Protein AF-A0A838PNL6-F1 (afdb_monomer)

Solvent-accessible surface area (backbone atoms only — not comparable to full-atom values): 6960 Å² total; per-residue (Å²): 109,72,66,59,52,50,51,53,50,51,51,51,52,52,53,49,51,50,53,52,51,52,52,48,51,52,55,46,61,49,50,63,55,34,28,56,57,11,54,58,38,34,54,52,32,51,56,38,55,76,62,57,57,69,45,48,79,71,73,53,67,51,76,64,34,48,77,50,69,49,76,39,76,92,52,68,29,78,46,45,27,25,29,24,68,48,77,80,30,39,45,39,27,38,6,29,42,80,92,35,42,58,91,92,48,88,74,68,61,48,75,47,59,38,54,69,46,39,68,18,68,48,56,41,79,87,114

Sequence (127 aa):
MRAVLRFLASVMMVSGALLIADAGATLLWQEPLSWLLANRQQGRLEEALASPPQRVLDRKPLKGDAIGRISIPSAGVSDYLVEGTETADLRKGPGHYADTPLPGERGTTAIAGHRTTYGAPFRRLDD

Nearest PDB structures (foldseek):
  5go5-assembly1_A  TM=9.607E-01  e=5.579E-04  Streptomyces avermitilis MA-4680 = NBRC 14893
  4d70-assembly2_B  TM=7.438E-01  e=5.775E-05  Clostridium perfringens
  8gmx-assembly1_A  TM=8.222E-01  e=8.597E-03  Lacticaseibacillus rhamnosus GG
  3rbj-assembly1_A  TM=6.298E-01  e=2.500E-02  Streptococcus agalactiae serogroup V
  3rbj-assembly2_B  TM=5.822E-01  e=2.338E-02  Streptococcus agalactiae serogroup V

Secondary structure (DSSP, 8-state):
-HHHHHHHHHHHHHHHHHHHHHHHHHHHHHTHHHHHHHHHHHHHHHHHHHS--HHHHTT---TT-EEEEEEETTTTEEEEEEE--SHHHHTTS-EE-TTSPPTTSSS---EE--SSSTT-TTTTS--

Foldseek 3Di:
DVVVVVVVVVVVVVVVVVVVVVVVVVVCQFPDPLQVQQVVLQVVQVVCVVPPDVCLVVVNDDFFHFNAWDDDVVQRATTTETEDDDPVNLSNHKYWDPVFHDPPDPDDTDIDHACTGNNRRCVRVPD

pLDDT: mean 88.58, std 8.51, range [60.62, 97.44]

Mean predicted aligned error: 7.41 Å

Structure (mmCIF, N/CA/C/O backbone):
data_AF-A0A838PNL6-F1
#
_entry.id   AF-A0A838PNL6-F1
#
loop_
_atom_site.group_PDB
_atom_site.id
_atom_site.type_symbol
_atom_site.label_atom_id
_atom_site.label_alt_id
_atom_site.label_comp_id
_atom_site.label_asym_id
_atom_sit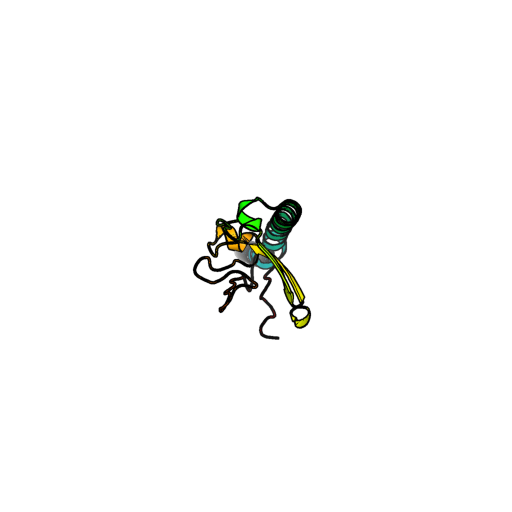e.label_entity_id
_atom_site.label_seq_id
_atom_site.pdbx_PDB_ins_code
_atom_site.Cartn_x
_atom_site.Cartn_y
_atom_site.Cartn_z
_atom_site.occupancy
_atom_site.B_iso_or_equiv
_atom_site.auth_seq_id
_atom_site.auth_comp_id
_atom_site.auth_asym_id
_atom_site.auth_atom_id
_atom_site.pdbx_PDB_model_num
ATOM 1 N N . MET A 1 1 ? 28.351 -6.191 -51.743 1.00 75.62 1 MET A N 1
ATOM 2 C CA . MET A 1 1 ? 28.878 -6.278 -50.357 1.00 75.62 1 MET A CA 1
ATOM 3 C C . MET A 1 1 ? 28.539 -5.059 -49.490 1.00 75.62 1 MET A C 1
ATOM 5 O O . MET A 1 1 ? 27.938 -5.241 -48.443 1.00 75.62 1 MET A O 1
ATOM 9 N N . ARG A 1 2 ? 28.829 -3.815 -49.917 1.00 83.50 2 ARG A N 1
ATOM 10 C CA . ARG A 1 2 ? 28.551 -2.595 -49.117 1.00 83.50 2 ARG A CA 1
ATOM 11 C C . ARG A 1 2 ? 27.065 -2.363 -48.786 1.00 83.50 2 ARG A C 1
ATOM 13 O O . ARG A 1 2 ? 26.756 -1.966 -47.672 1.00 83.50 2 ARG A O 1
ATOM 20 N N . ALA A 1 3 ? 26.153 -2.635 -49.724 1.00 86.00 3 ALA A N 1
ATOM 21 C CA . ALA A 1 3 ? 24.709 -2.506 -49.491 1.00 86.00 3 ALA A CA 1
ATOM 22 C C . ALA A 1 3 ? 24.187 -3.519 -48.454 1.00 86.00 3 ALA A C 1
ATOM 24 O O . ALA A 1 3 ? 23.426 -3.153 -47.566 1.00 86.00 3 ALA A O 1
ATOM 25 N N . VAL A 1 4 ? 24.677 -4.762 -48.519 1.00 91.31 4 VAL A N 1
ATOM 26 C CA . VAL A 1 4 ? 24.345 -5.833 -47.565 1.00 91.31 4 VAL A CA 1
ATOM 27 C C . VAL A 1 4 ? 24.829 -5.480 -46.158 1.00 91.31 4 VAL A C 1
ATOM 29 O O . VAL A 1 4 ? 24.066 -5.609 -45.209 1.00 91.31 4 VAL A O 1
ATOM 32 N N . LEU A 1 5 ? 26.053 -4.954 -46.026 1.00 91.75 5 LEU A N 1
ATOM 33 C CA . LEU A 1 5 ? 26.577 -4.506 -44.731 1.00 91.75 5 LEU A CA 1
ATOM 34 C C . LEU A 1 5 ? 25.753 -3.361 -44.126 1.00 91.75 5 LEU A C 1
ATOM 36 O O . LEU A 1 5 ? 25.493 -3.365 -42.929 1.00 91.75 5 LEU A O 1
ATOM 40 N N . ARG A 1 6 ? 25.333 -2.387 -44.944 1.00 90.81 6 ARG A N 1
ATOM 41 C CA . ARG A 1 6 ? 24.506 -1.261 -44.477 1.00 90.81 6 ARG A CA 1
ATOM 42 C C . ARG A 1 6 ? 23.128 -1.730 -44.025 1.00 90.81 6 ARG A C 1
ATOM 44 O O . ARG A 1 6 ? 22.668 -1.291 -42.982 1.00 90.81 6 ARG A O 1
ATOM 51 N N . PHE A 1 7 ? 22.514 -2.647 -44.769 1.00 93.56 7 PHE A N 1
ATOM 52 C CA . PHE A 1 7 ? 21.240 -3.249 -44.389 1.00 93.56 7 PHE A CA 1
ATOM 53 C C . PHE A 1 7 ? 21.343 -3.996 -43.051 1.00 93.56 7 PHE A C 1
ATOM 55 O O . PHE A 1 7 ? 20.564 -3.728 -42.142 1.00 93.56 7 PHE A O 1
ATOM 62 N N . LEU A 1 8 ? 22.357 -4.854 -42.892 1.00 94.31 8 LEU A N 1
ATOM 63 C CA . LEU A 1 8 ? 22.625 -5.571 -41.639 1.00 94.31 8 LEU A CA 1
ATOM 64 C C . LEU A 1 8 ? 22.871 -4.620 -40.461 1.00 94.31 8 LEU A C 1
ATOM 66 O O . LEU A 1 8 ? 22.299 -4.811 -39.391 1.00 94.31 8 LEU A O 1
ATOM 70 N N . ALA A 1 9 ? 23.671 -3.571 -40.666 1.00 92.56 9 ALA A N 1
ATOM 71 C CA . ALA A 1 9 ? 23.931 -2.564 -39.641 1.00 92.56 9 ALA A CA 1
ATOM 72 C C . ALA A 1 9 ? 22.650 -1.822 -39.228 1.00 92.56 9 ALA A C 1
ATOM 74 O O . ALA A 1 9 ? 22.408 -1.642 -38.037 1.00 92.56 9 ALA A O 1
ATOM 75 N N . SER A 1 10 ? 21.803 -1.436 -40.188 1.00 94.75 10 SER A N 1
ATOM 76 C CA . SER A 1 10 ? 20.518 -0.792 -39.903 1.00 94.75 10 SER A CA 1
ATOM 77 C C . SER A 1 10 ? 19.578 -1.708 -39.123 1.00 94.75 10 SER A C 1
ATOM 79 O O . SER A 1 10 ? 18.981 -1.259 -38.150 1.00 94.75 10 SER A O 1
ATOM 81 N N . VAL A 1 11 ? 19.487 -2.990 -39.493 1.00 96.75 11 VAL A N 1
ATOM 82 C CA . VAL A 1 11 ? 18.674 -3.971 -38.758 1.00 96.75 11 VAL A CA 1
ATOM 83 C C . VAL A 1 11 ? 19.165 -4.108 -37.318 1.00 96.75 11 VAL A C 1
ATOM 85 O O . VAL A 1 11 ? 18.354 -4.003 -36.404 1.00 96.75 11 VAL A O 1
ATOM 88 N N . MET A 1 12 ? 20.478 -4.253 -37.103 1.00 96.31 12 MET A N 1
ATOM 89 C CA . MET A 1 12 ? 21.059 -4.371 -35.760 1.00 96.31 12 MET A CA 1
ATOM 90 C C . MET A 1 12 ? 20.852 -3.115 -34.903 1.00 96.31 12 MET A C 1
ATOM 92 O O . MET A 1 12 ? 20.569 -3.227 -33.711 1.00 96.31 12 MET A O 1
ATOM 96 N N . MET A 1 13 ? 20.965 -1.917 -35.490 1.00 97.00 13 MET A N 1
ATOM 97 C CA . MET A 1 13 ? 20.704 -0.663 -34.773 1.00 97.00 13 MET A CA 1
ATOM 98 C C . MET A 1 13 ? 19.235 -0.532 -34.379 1.00 97.00 13 MET A C 1
ATOM 100 O O . MET A 1 13 ? 18.946 -0.172 -33.242 1.00 97.00 13 MET A O 1
ATOM 104 N N . VAL A 1 14 ? 18.309 -0.849 -35.289 1.00 97.19 14 VAL A N 1
ATOM 105 C CA . VAL A 1 14 ? 16.870 -0.788 -35.002 1.00 97.19 14 VAL A CA 1
ATOM 106 C C . VAL A 1 14 ? 16.492 -1.822 -33.946 1.00 97.19 14 VAL A C 1
ATOM 108 O O . VAL A 1 14 ? 15.810 -1.478 -32.985 1.00 97.19 14 VAL A O 1
ATOM 111 N N . SER A 1 15 ? 16.980 -3.062 -34.057 1.00 96.50 15 SER A N 1
ATOM 112 C CA . SER A 1 15 ? 16.725 -4.087 -33.040 1.00 96.50 15 SER A CA 1
ATOM 113 C C . SER A 1 15 ? 17.328 -3.708 -31.688 1.00 96.50 15 SER A C 1
ATOM 115 O O . SER A 1 15 ? 16.674 -3.870 -30.664 1.00 96.50 15 SER A O 1
ATOM 117 N N . GLY A 1 16 ? 18.546 -3.157 -31.672 1.00 97.19 16 GLY A N 1
ATOM 118 C CA . GLY A 1 16 ? 19.188 -2.684 -30.446 1.00 97.19 16 GLY A CA 1
ATOM 119 C C . GLY A 1 16 ? 18.405 -1.548 -29.787 1.00 97.19 16 GLY A C 1
ATOM 120 O O . GLY A 1 16 ? 18.162 -1.589 -28.585 1.00 97.19 16 GLY A O 1
ATOM 121 N N . ALA A 1 17 ? 17.943 -0.574 -30.573 1.00 97.38 17 ALA A N 1
ATOM 122 C CA . ALA A 1 17 ? 17.117 0.521 -30.076 1.00 97.38 17 ALA A CA 1
ATOM 123 C C . ALA A 1 17 ? 15.778 0.026 -29.506 1.00 97.38 17 ALA A C 1
ATOM 125 O O . ALA A 1 17 ? 15.364 0.492 -28.447 1.00 97.38 17 ALA A O 1
ATOM 126 N N . LEU A 1 18 ? 15.131 -0.944 -30.164 1.00 96.75 18 LEU A N 1
ATOM 127 C CA . LEU A 1 18 ? 13.889 -1.550 -29.676 1.00 96.75 18 LEU A CA 1
ATOM 128 C C . LEU A 1 18 ? 14.093 -2.287 -28.348 1.00 96.75 18 LEU A C 1
ATOM 130 O O . LEU A 1 18 ? 13.300 -2.098 -27.432 1.00 96.75 18 LEU A O 1
ATOM 134 N N . LEU A 1 19 ? 15.173 -3.063 -28.211 1.00 96.19 19 LEU A N 1
ATOM 135 C CA . LEU A 1 19 ? 15.490 -3.765 -26.962 1.00 96.19 19 LEU A CA 1
ATOM 136 C C . LEU A 1 19 ? 15.803 -2.796 -25.815 1.00 96.19 19 LEU A C 1
ATOM 138 O O . LEU A 1 19 ? 15.363 -3.015 -24.690 1.00 96.19 19 LEU A O 1
ATOM 142 N N . ILE A 1 20 ? 16.528 -1.706 -26.087 1.00 95.44 20 ILE A N 1
ATOM 143 C CA . ILE A 1 20 ? 16.805 -0.671 -25.079 1.00 95.44 20 ILE A CA 1
ATOM 144 C C . ILE A 1 20 ? 15.510 0.035 -24.659 1.00 95.44 20 ILE A C 1
ATOM 146 O O . ILE A 1 20 ? 15.310 0.283 -23.471 1.00 95.44 20 ILE A O 1
ATOM 150 N N . ALA A 1 21 ? 14.626 0.346 -25.610 1.00 92.94 21 ALA A N 1
ATOM 151 C CA . ALA A 1 21 ? 13.339 0.966 -25.316 1.00 92.94 21 ALA A CA 1
ATOM 152 C C . ALA A 1 21 ? 12.445 0.053 -24.459 1.00 92.94 21 ALA A C 1
ATOM 154 O O . ALA A 1 21 ? 11.867 0.521 -23.480 1.00 92.94 21 ALA A O 1
ATOM 155 N N . ASP A 1 22 ? 12.379 -1.239 -24.782 1.00 92.00 22 ASP A N 1
ATOM 156 C CA . ASP A 1 22 ? 11.618 -2.243 -24.030 1.00 92.00 22 ASP A CA 1
ATOM 157 C C . ASP A 1 22 ? 12.159 -2.440 -22.601 1.00 92.00 22 ASP A C 1
ATOM 159 O O . ASP A 1 22 ? 11.411 -2.365 -21.620 1.00 92.00 22 ASP A O 1
ATOM 163 N N . ALA A 1 23 ? 13.481 -2.583 -22.458 1.00 88.25 23 ALA A N 1
ATOM 164 C CA . ALA A 1 23 ? 14.133 -2.677 -21.154 1.00 88.25 23 ALA A CA 1
ATOM 165 C C . ALA A 1 23 ? 13.924 -1.403 -20.319 1.00 88.25 23 ALA A C 1
ATOM 167 O O . ALA A 1 23 ? 13.628 -1.478 -19.124 1.00 88.25 23 ALA A O 1
ATOM 168 N N . GLY A 1 24 ? 14.022 -0.227 -20.948 1.00 87.62 24 GLY A N 1
ATOM 169 C CA . GLY A 1 24 ? 13.753 1.057 -20.305 1.00 87.62 24 GLY A CA 1
ATOM 170 C C . GLY A 1 24 ? 12.304 1.181 -19.834 1.00 87.62 24 GLY A C 1
ATOM 171 O O . GLY A 1 24 ? 12.069 1.571 -18.692 1.00 87.62 24 GLY A O 1
ATOM 172 N N . ALA A 1 25 ? 11.335 0.796 -20.668 1.00 82.75 25 ALA A N 1
ATOM 173 C CA . ALA A 1 25 ? 9.923 0.772 -20.298 1.00 82.75 25 ALA A CA 1
ATOM 174 C C . ALA A 1 25 ? 9.666 -0.175 -19.115 1.00 82.75 25 ALA A C 1
ATOM 176 O O . ALA A 1 25 ? 8.973 0.202 -18.171 1.00 82.75 25 ALA A O 1
ATOM 177 N N . THR A 1 26 ? 10.283 -1.358 -19.122 1.00 77.88 26 THR A N 1
ATOM 178 C CA . THR A 1 26 ? 10.167 -2.348 -18.043 1.00 77.88 26 THR A CA 1
ATOM 179 C C . THR A 1 26 ? 10.723 -1.816 -16.719 1.00 77.88 26 THR A C 1
ATOM 181 O O . THR A 1 26 ? 10.038 -1.875 -15.699 1.00 77.88 26 THR A O 1
ATOM 184 N N . LEU A 1 27 ? 11.927 -1.235 -16.723 1.00 74.06 27 LEU A N 1
ATOM 185 C CA . LEU A 1 27 ? 12.556 -0.676 -15.518 1.00 74.06 27 LEU A CA 1
ATOM 186 C C . LEU A 1 27 ? 11.787 0.533 -14.965 1.00 74.06 27 LEU A C 1
ATOM 188 O O . LEU A 1 27 ? 11.585 0.648 -13.756 1.00 74.06 27 LEU A O 1
ATOM 192 N N . LEU A 1 28 ? 11.325 1.426 -15.845 1.00 70.88 28 LEU A N 1
ATOM 193 C CA . LEU A 1 28 ? 10.563 2.615 -15.454 1.00 70.88 28 LEU A CA 1
ATOM 194 C C . LEU A 1 28 ? 9.179 2.267 -14.897 1.00 70.88 28 LEU A C 1
ATOM 196 O O . LEU A 1 28 ? 8.698 2.947 -13.988 1.00 70.88 28 LEU A O 1
ATOM 200 N N . TRP A 1 29 ? 8.545 1.218 -15.424 1.00 65.62 29 TRP A N 1
ATOM 201 C CA . TRP A 1 29 ? 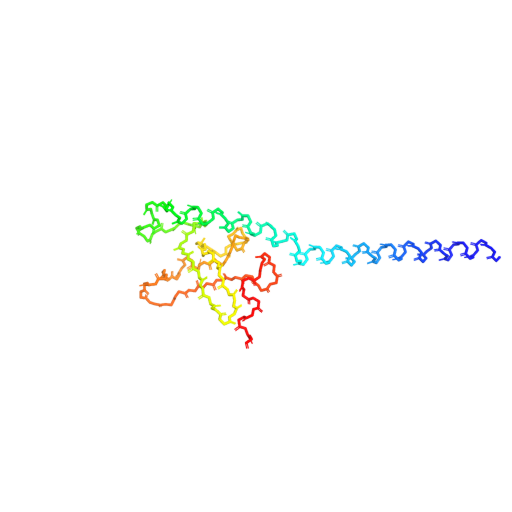7.258 0.738 -14.930 1.00 65.62 29 TRP A CA 1
ATOM 202 C C . TRP A 1 29 ? 7.377 0.070 -13.555 1.00 65.62 29 TRP A C 1
ATOM 204 O O . TRP A 1 29 ? 6.470 0.208 -12.731 1.00 65.62 29 TRP A O 1
ATOM 214 N N . GLN A 1 30 ? 8.489 -0.627 -13.287 1.00 60.62 30 GLN A N 1
ATOM 215 C CA . GLN A 1 30 ? 8.644 -1.403 -12.057 1.00 60.62 30 GLN A CA 1
ATOM 216 C C . GLN A 1 30 ? 8.871 -0.546 -10.805 1.00 60.62 30 GLN A C 1
ATOM 218 O O . GLN A 1 30 ? 8.211 -0.815 -9.805 1.00 60.62 30 GLN A O 1
ATOM 223 N N . GLU A 1 31 ? 9.699 0.508 -10.824 1.00 66.75 31 GLU A N 1
ATOM 224 C CA . GLU A 1 31 ? 10.107 1.148 -9.552 1.00 66.75 31 GLU A CA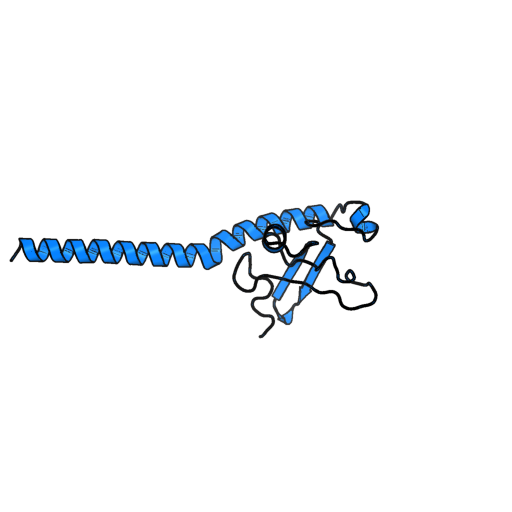 1
ATOM 225 C C . GLU A 1 31 ? 9.869 2.671 -9.415 1.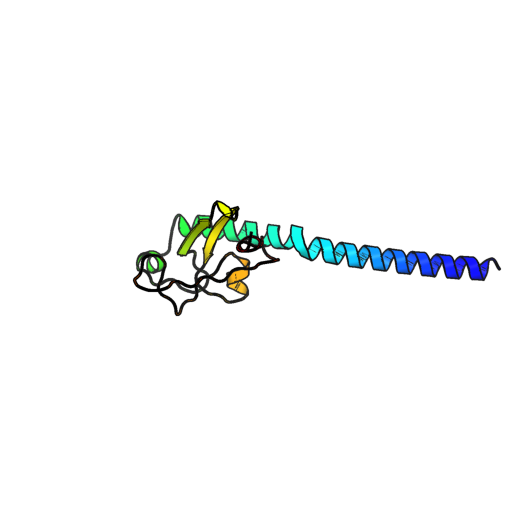00 66.75 31 GLU A C 1
ATOM 227 O O . GLU A 1 31 ? 9.216 3.072 -8.449 1.00 66.75 31 GLU A O 1
ATOM 232 N N . PRO A 1 32 ? 10.289 3.567 -10.329 1.00 61.44 32 PRO A N 1
ATOM 233 C CA . PRO A 1 32 ? 10.264 5.007 -10.034 1.00 61.44 32 PRO A CA 1
ATOM 234 C C . PRO A 1 32 ? 8.882 5.671 -10.166 1.00 61.44 32 PRO A C 1
ATOM 236 O O . PRO A 1 32 ? 8.517 6.525 -9.354 1.00 61.44 32 PRO A O 1
ATOM 239 N N . LEU A 1 33 ? 8.087 5.302 -11.176 1.00 67.38 33 LEU A N 1
ATOM 240 C CA . LEU A 1 33 ? 6.803 5.965 -11.451 1.00 67.38 33 LEU A CA 1
ATOM 241 C C . LEU A 1 33 ? 5.701 5.544 -10.475 1.00 67.38 33 LEU A C 1
ATOM 243 O O . LEU A 1 33 ? 4.952 6.390 -9.981 1.00 67.38 33 LEU A O 1
ATOM 247 N N . SER A 1 34 ? 5.604 4.246 -10.182 1.00 68.38 34 SER A N 1
ATOM 248 C CA . SER A 1 34 ? 4.573 3.721 -9.284 1.00 68.38 34 SER A CA 1
ATOM 249 C C . SER A 1 34 ? 4.809 4.158 -7.832 1.00 68.38 34 SER A C 1
ATOM 251 O O . SER A 1 34 ? 3.851 4.541 -7.161 1.00 68.38 34 SER A O 1
ATOM 253 N N . TRP A 1 35 ? 6.070 4.204 -7.377 1.00 67.19 35 TRP A N 1
ATOM 254 C CA . TRP A 1 35 ? 6.450 4.759 -6.074 1.00 67.19 35 TRP A CA 1
ATOM 255 C C . TRP A 1 35 ? 6.093 6.244 -5.955 1.00 67.19 35 TRP A C 1
ATOM 257 O O . TRP A 1 35 ? 5.477 6.651 -4.973 1.00 67.19 35 TRP A O 1
ATOM 267 N N . LEU A 1 36 ? 6.395 7.058 -6.973 1.00 71.81 36 LEU A N 1
ATOM 268 C CA . LEU A 1 36 ? 6.095 8.492 -6.932 1.00 71.81 36 LEU A CA 1
ATOM 269 C C . LEU A 1 36 ? 4.584 8.770 -6.858 1.00 71.81 36 LEU A C 1
ATOM 271 O O . LEU A 1 36 ? 4.146 9.695 -6.167 1.00 71.81 36 LEU A O 1
ATOM 275 N N . LEU A 1 37 ? 3.783 7.976 -7.574 1.00 71.69 37 LEU A N 1
ATOM 276 C CA . LEU A 1 37 ? 2.324 8.054 -7.521 1.00 71.69 37 LEU A CA 1
ATOM 277 C C . LEU A 1 37 ? 1.788 7.643 -6.143 1.00 71.69 37 LEU A C 1
ATOM 279 O O . LEU A 1 37 ? 0.943 8.354 -5.599 1.00 71.69 37 LEU A O 1
ATOM 283 N N . ALA A 1 38 ? 2.306 6.555 -5.569 1.00 72.38 38 ALA A N 1
ATOM 284 C CA . ALA A 1 38 ? 1.912 6.070 -4.248 1.00 72.38 38 ALA A CA 1
ATOM 285 C C . ALA A 1 38 ? 2.288 7.058 -3.133 1.00 72.38 38 ALA A C 1
ATOM 287 O O . ALA A 1 38 ? 1.449 7.397 -2.304 1.00 72.38 38 ALA A O 1
ATOM 288 N N . ASN A 1 39 ? 3.503 7.616 -3.159 1.00 76.94 39 ASN A N 1
ATOM 289 C CA . ASN A 1 39 ? 3.987 8.528 -2.120 1.00 76.94 39 ASN A CA 1
ATOM 290 C C . ASN A 1 39 ? 3.142 9.813 -2.025 1.00 76.94 39 ASN A C 1
ATOM 292 O O . ASN A 1 39 ? 2.865 10.311 -0.936 1.00 76.94 39 ASN A O 1
ATOM 296 N N . ARG A 1 40 ? 2.648 10.329 -3.162 1.00 79.88 40 ARG A N 1
ATOM 297 C CA . ARG A 1 40 ? 1.695 11.454 -3.148 1.00 79.88 40 ARG A CA 1
ATOM 298 C C . ARG A 1 40 ? 0.345 11.087 -2.541 1.00 79.88 40 ARG A C 1
ATOM 300 O O . ARG A 1 40 ? -0.309 11.955 -1.971 1.00 79.88 40 ARG A O 1
ATOM 307 N N . GLN A 1 41 ? -0.105 9.847 -2.714 1.00 80.62 41 GLN A N 1
ATOM 308 C CA . GLN A 1 41 ? -1.371 9.394 -2.141 1.00 80.62 41 GLN A CA 1
ATOM 309 C C . GLN A 1 41 ? -1.244 9.133 -0.639 1.00 80.62 41 GLN A C 1
ATOM 311 O O . GLN A 1 41 ? -2.133 9.552 0.097 1.00 80.62 41 GLN A O 1
ATOM 316 N N . GLN A 1 42 ? -0.117 8.580 -0.186 1.00 82.62 42 GLN A N 1
ATOM 317 C CA . GLN A 1 42 ? 0.206 8.436 1.237 1.00 82.62 42 GLN A CA 1
ATOM 318 C C . GLN A 1 42 ? 0.197 9.789 1.968 1.00 82.62 42 GLN A C 1
ATOM 320 O O . GLN A 1 42 ? -0.412 9.898 3.026 1.00 82.62 42 GLN A O 1
ATOM 325 N N . GLY A 1 43 ? 0.746 10.855 1.370 1.00 82.69 43 GLY A N 1
ATOM 326 C CA . GLY A 1 43 ? 0.681 12.202 1.961 1.00 82.69 43 GLY A CA 1
ATOM 327 C C . GLY A 1 43 ? -0.748 12.740 2.149 1.00 82.69 43 GLY A C 1
ATOM 328 O O . GLY A 1 43 ? -1.039 13.394 3.143 1.00 82.69 43 GLY A O 1
ATOM 329 N N . ARG A 1 44 ? -1.684 12.413 1.245 1.00 86.12 44 ARG A N 1
ATOM 330 C CA . ARG A 1 44 ? -3.104 12.783 1.422 1.00 86.12 44 ARG A CA 1
ATOM 331 C C . ARG A 1 44 ? -3.784 11.967 2.516 1.00 86.12 44 ARG A C 1
ATOM 333 O O . ARG A 1 44 ? -4.675 12.481 3.185 1.00 86.12 44 ARG A O 1
ATOM 340 N N . LEU A 1 45 ? -3.408 10.695 2.661 1.00 85.81 45 LEU A N 1
ATOM 341 C CA . LEU A 1 45 ? -3.913 9.851 3.741 1.00 85.81 45 LEU A CA 1
ATOM 342 C C . LEU A 1 45 ? -3.410 10.351 5.096 1.00 85.81 45 LEU A C 1
ATOM 344 O O . LEU A 1 45 ? -4.193 10.370 6.034 1.00 85.81 45 LEU A O 1
ATOM 348 N N . GLU A 1 46 ? -2.162 10.818 5.186 1.00 89.44 46 GLU A N 1
ATOM 349 C CA . GLU A 1 46 ? -1.616 11.467 6.384 1.00 89.44 46 GLU A CA 1
ATOM 350 C C . GLU A 1 46 ? -2.440 12.687 6.802 1.00 89.44 46 GLU A C 1
ATOM 352 O O . GLU A 1 46 ? -2.905 12.762 7.939 1.00 89.44 46 GLU A O 1
ATOM 357 N N . GLU A 1 47 ? -2.680 13.610 5.867 1.00 88.38 47 GLU A N 1
ATOM 358 C CA . GLU A 1 47 ? -3.506 14.797 6.110 1.00 88.38 47 GLU A CA 1
ATOM 359 C C . GLU A 1 47 ? -4.935 14.414 6.531 1.00 88.38 47 GLU A C 1
ATOM 361 O O . GLU A 1 47 ? -5.478 14.972 7.488 1.00 88.38 47 GLU A O 1
ATOM 366 N N . ALA A 1 48 ? -5.534 13.425 5.859 1.00 87.44 48 ALA A N 1
ATOM 367 C CA . ALA A 1 48 ? -6.864 12.925 6.193 1.00 87.44 48 ALA A CA 1
ATOM 368 C C . ALA A 1 48 ? -6.905 12.255 7.574 1.00 87.44 48 ALA A C 1
ATOM 370 O O . ALA A 1 48 ? -7.893 12.401 8.287 1.00 87.44 48 ALA A O 1
ATOM 371 N N . LEU A 1 49 ? -5.845 11.550 7.975 1.00 88.25 49 LEU A N 1
ATOM 372 C CA . LEU A 1 49 ? -5.753 10.924 9.292 1.00 88.25 49 LEU A CA 1
ATOM 373 C C . LEU A 1 49 ? -5.507 11.952 10.406 1.00 88.25 49 LEU A C 1
ATOM 375 O O . LEU A 1 49 ? -5.900 11.716 11.546 1.00 88.25 49 LEU A O 1
ATOM 379 N N . ALA A 1 50 ? -4.873 13.086 10.093 1.00 90.94 50 ALA A N 1
ATOM 380 C CA . ALA A 1 50 ? -4.671 14.186 11.033 1.00 90.94 50 ALA A CA 1
ATOM 381 C C . ALA A 1 50 ? -5.983 14.925 11.359 1.00 90.94 50 ALA A C 1
ATOM 383 O O . ALA A 1 50 ? -6.146 15.426 12.469 1.00 90.94 50 ALA A O 1
ATOM 384 N N . SER A 1 51 ? -6.922 14.984 10.407 1.00 92.31 51 SER A N 1
ATOM 385 C CA . SER A 1 51 ? -8.273 15.543 10.588 1.00 92.31 51 SER A CA 1
ATOM 386 C C . SER A 1 51 ? -9.346 14.571 10.073 1.00 92.31 51 SER A C 1
ATOM 388 O O . SER A 1 51 ? -9.967 14.827 9.036 1.00 92.31 51 SER A O 1
ATOM 390 N N . PRO A 1 52 ? -9.567 13.440 10.768 1.00 90.06 52 PRO A N 1
ATOM 391 C CA . PRO A 1 52 ? -10.399 12.363 10.258 1.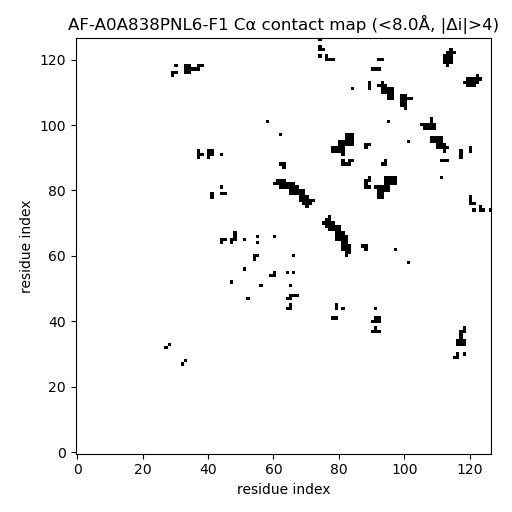00 90.06 52 PRO A CA 1
ATOM 392 C C . PRO A 1 52 ? -11.878 12.769 10.202 1.00 90.06 52 PRO A C 1
ATOM 394 O O . PRO A 1 52 ? -12.382 13.432 11.113 1.00 90.06 52 PRO A O 1
ATOM 397 N N . PRO A 1 53 ? -12.620 12.335 9.167 1.00 89.88 53 PRO A N 1
ATOM 398 C CA . PRO A 1 53 ? -14.068 12.483 9.130 1.00 89.88 53 PRO A CA 1
ATOM 399 C C . PRO A 1 53 ? -14.720 11.846 10.365 1.00 89.88 53 PRO A C 1
ATOM 401 O O . PRO A 1 53 ? -14.313 10.765 10.788 1.00 89.88 53 PRO A O 1
ATOM 404 N N . GLN A 1 54 ? -15.800 12.445 10.877 1.00 92.50 54 GLN A N 1
ATOM 405 C CA . GLN A 1 54 ? -16.503 11.950 12.072 1.00 92.50 54 GLN A CA 1
ATOM 406 C C . GLN A 1 54 ? -16.866 10.459 11.979 1.00 92.50 54 GLN A C 1
ATOM 408 O O . GLN A 1 54 ? -16.689 9.707 12.925 1.00 92.50 54 GLN A O 1
ATOM 413 N N . ARG A 1 55 ? -17.279 9.996 10.799 1.00 92.00 55 ARG A N 1
ATOM 414 C CA . ARG A 1 55 ? -17.596 8.583 10.547 1.00 92.00 55 ARG A CA 1
ATOM 415 C C . ARG A 1 55 ? -16.419 7.622 10.755 1.00 92.00 55 ARG A C 1
ATOM 417 O O . ARG A 1 55 ? -16.649 6.495 11.169 1.00 92.00 55 ARG A O 1
ATOM 424 N N . VAL A 1 56 ? -15.176 8.044 10.510 1.00 91.94 56 VAL A N 1
ATOM 425 C CA . VAL A 1 56 ? -13.985 7.231 10.814 1.00 91.94 56 VAL A CA 1
ATOM 426 C C . VAL A 1 56 ? -13.809 7.122 12.330 1.00 91.94 56 VAL A C 1
ATOM 428 O O . VAL A 1 56 ? -13.573 6.030 12.842 1.00 91.94 56 VAL A O 1
ATOM 431 N N . LEU A 1 57 ? -14.019 8.225 13.058 1.00 91.06 57 LEU A N 1
ATOM 432 C CA . LEU A 1 57 ? -14.008 8.244 14.527 1.00 91.06 57 LEU A CA 1
ATOM 433 C C . LEU A 1 57 ? -15.124 7.371 15.122 1.00 91.06 57 LEU A C 1
ATOM 435 O O . LEU A 1 57 ? -14.907 6.670 16.108 1.00 91.06 57 LEU A O 1
ATOM 439 N N . ASP A 1 58 ? -16.285 7.346 14.471 1.00 94.00 58 ASP A N 1
ATOM 440 C CA . ASP A 1 58 ? -17.435 6.518 14.840 1.00 94.00 58 ASP A CA 1
ATOM 441 C C . ASP A 1 58 ? -17.303 5.050 14.371 1.00 94.00 58 ASP A C 1
ATOM 443 O O . ASP A 1 58 ? -18.280 4.300 14.427 1.00 94.00 58 ASP A O 1
ATOM 447 N N . ARG A 1 59 ? -16.118 4.630 13.893 1.00 91.56 59 ARG A N 1
ATOM 448 C CA . ARG A 1 59 ? -15.825 3.277 13.373 1.00 91.56 59 ARG A CA 1
ATOM 449 C C . ARG A 1 59 ? -16.719 2.833 12.209 1.00 91.56 59 ARG A C 1
ATOM 451 O O . ARG A 1 59 ? -17.085 1.670 12.082 1.00 91.56 59 ARG A O 1
ATOM 458 N N . LYS A 1 60 ? -17.074 3.770 11.333 1.00 94.25 60 LYS A N 1
ATOM 459 C CA . LYS A 1 60 ? -17.838 3.545 10.096 1.00 94.25 60 LYS A CA 1
ATOM 460 C C . LYS A 1 60 ? -17.122 4.178 8.895 1.00 94.25 60 LYS A C 1
ATOM 462 O O . LYS A 1 60 ? -17.659 5.109 8.279 1.00 94.25 60 LYS A O 1
ATOM 467 N N . PRO A 1 61 ? -15.889 3.743 8.579 1.00 94.19 61 PRO A N 1
ATOM 468 C CA . PRO A 1 61 ? -15.184 4.244 7.410 1.00 94.19 61 PRO A CA 1
ATOM 469 C C . PRO A 1 61 ? -15.908 3.834 6.119 1.00 94.19 61 PRO A C 1
ATOM 471 O O . PRO A 1 61 ? -16.678 2.876 6.081 1.00 94.19 61 PRO A O 1
ATOM 474 N N . LEU A 1 62 ? -15.676 4.593 5.053 1.00 93.44 62 LEU A N 1
ATOM 475 C CA . LEU A 1 62 ? -16.096 4.247 3.694 1.00 93.44 62 LEU A CA 1
ATOM 476 C C . LEU A 1 62 ? -14.847 3.968 2.870 1.00 93.44 62 LEU A C 1
ATOM 478 O O . LEU A 1 62 ? -13.768 4.472 3.182 1.00 93.44 62 LEU A O 1
ATOM 482 N N . LYS A 1 63 ? -15.019 3.218 1.778 1.00 92.12 63 LYS A N 1
ATOM 483 C CA . LYS A 1 63 ? -13.941 2.918 0.833 1.00 92.12 63 LYS A CA 1
ATOM 484 C C . LYS A 1 63 ? -13.153 4.177 0.465 1.00 92.12 63 LYS A C 1
ATOM 486 O O . LYS A 1 63 ? -13.728 5.199 0.084 1.00 92.12 63 LYS A O 1
ATOM 491 N N . GLY A 1 64 ? -11.835 4.081 0.568 1.00 89.75 64 GLY A N 1
ATOM 492 C CA . GLY A 1 64 ? -10.898 5.151 0.274 1.00 89.75 64 GLY A CA 1
ATOM 493 C C . GLY A 1 64 ? -10.507 6.033 1.460 1.00 89.75 64 GLY A C 1
ATOM 494 O O . GLY A 1 64 ? -9.620 6.868 1.266 1.00 89.75 64 GLY A O 1
ATOM 495 N N . ASP A 1 65 ? -11.107 5.859 2.640 1.00 93.69 65 ASP A N 1
ATOM 496 C CA . ASP A 1 65 ? -10.721 6.585 3.853 1.00 93.69 65 ASP A CA 1
ATOM 497 C C . ASP A 1 65 ? -9.415 6.102 4.444 1.00 93.69 65 ASP A C 1
ATOM 499 O O . ASP A 1 65 ? -9.170 4.904 4.510 1.00 93.69 65 ASP A O 1
ATOM 503 N N . ALA A 1 66 ? -8.645 7.031 5.001 1.00 93.94 66 ALA A N 1
ATOM 504 C CA . ALA A 1 66 ? -7.563 6.688 5.903 1.00 93.94 66 ALA A CA 1
ATOM 505 C C . ALA A 1 66 ? -8.150 6.210 7.244 1.00 93.94 66 ALA A C 1
ATOM 507 O O . ALA A 1 66 ? -8.883 6.949 7.902 1.00 93.94 66 ALA A O 1
ATOM 508 N N . ILE A 1 67 ? -7.829 4.979 7.643 1.00 94.38 67 ILE A N 1
ATOM 509 C CA . ILE A 1 67 ? -8.335 4.364 8.884 1.00 94.38 67 ILE A CA 1
ATOM 510 C C . ILE A 1 67 ? -7.254 4.191 9.951 1.00 94.38 67 ILE A C 1
ATOM 512 O O . ILE A 1 67 ? -7.560 4.008 11.126 1.00 94.38 67 ILE A O 1
ATOM 516 N N . GLY A 1 68 ? -5.980 4.257 9.564 1.00 93.38 68 GLY A N 1
ATOM 517 C CA . GLY A 1 68 ? -4.869 4.170 10.501 1.00 93.38 68 GLY A CA 1
ATOM 518 C C . GLY A 1 68 ? -3.512 4.202 9.817 1.00 93.38 68 GLY A C 1
ATOM 519 O O . GLY A 1 68 ? -3.397 4.510 8.633 1.00 93.38 68 GLY A O 1
ATOM 520 N N . ARG A 1 69 ? -2.475 3.839 10.571 1.00 93.62 69 ARG A N 1
ATOM 521 C CA . ARG A 1 69 ? -1.122 3.600 10.062 1.00 93.62 69 ARG A CA 1
ATOM 522 C C . ARG A 1 69 ? -0.660 2.224 10.514 1.00 93.62 69 ARG A C 1
ATOM 524 O O . ARG A 1 69 ? -0.809 1.884 11.686 1.00 93.62 69 ARG A O 1
ATOM 531 N N . ILE A 1 70 ? -0.084 1.453 9.599 1.00 93.38 70 ILE A N 1
ATOM 532 C CA . ILE A 1 70 ? 0.550 0.172 9.899 1.00 93.38 70 ILE A CA 1
ATOM 533 C C . ILE A 1 70 ? 2.066 0.361 9.992 1.00 93.38 70 ILE A C 1
ATOM 535 O O . ILE A 1 70 ? 2.675 1.034 9.161 1.00 93.38 70 ILE A O 1
ATOM 539 N N . SER A 1 71 ? 2.673 -0.220 11.027 1.00 94.31 71 SER A N 1
ATOM 540 C CA . SER A 1 71 ? 4.121 -0.200 11.244 1.00 94.31 71 SER A CA 1
ATOM 541 C C . SER A 1 71 ? 4.611 -1.615 11.518 1.00 94.31 71 SER A C 1
ATOM 543 O O . SER A 1 71 ? 4.186 -2.237 12.492 1.00 94.31 71 SER A O 1
ATOM 545 N N . ILE A 1 72 ? 5.493 -2.122 10.656 1.00 93.50 72 ILE A N 1
ATOM 546 C CA . ILE A 1 72 ? 6.128 -3.439 10.798 1.00 93.50 72 ILE A CA 1
ATOM 547 C C . ILE A 1 72 ? 7.640 -3.231 10.653 1.00 93.50 72 ILE A C 1
ATOM 549 O O . ILE A 1 72 ? 8.159 -3.294 9.536 1.00 93.50 72 ILE A O 1
ATOM 553 N N . PRO A 1 73 ? 8.368 -2.947 11.752 1.00 92.19 73 PRO A N 1
ATOM 554 C CA . PRO A 1 73 ? 9.784 -2.587 11.687 1.00 92.19 73 PRO A CA 1
ATOM 555 C C . PRO A 1 73 ? 10.674 -3.654 11.042 1.00 92.19 73 PRO A C 1
ATOM 557 O O . PRO A 1 73 ? 11.570 -3.304 10.281 1.00 92.19 73 PRO A O 1
ATOM 560 N N . SER A 1 74 ? 10.403 -4.940 11.289 1.00 92.19 74 SER A N 1
ATOM 561 C CA . SER A 1 74 ? 11.170 -6.059 10.719 1.00 92.19 74 SER A CA 1
ATOM 562 C C . SER A 1 74 ? 11.086 -6.122 9.192 1.00 92.19 74 SER A C 1
ATOM 564 O O . SER A 1 74 ? 12.089 -6.376 8.538 1.00 92.19 74 SER A O 1
ATOM 566 N N . ALA A 1 75 ? 9.922 -5.804 8.621 1.00 88.50 75 ALA A N 1
ATOM 567 C CA . ALA A 1 75 ? 9.713 -5.730 7.175 1.00 88.50 75 ALA A CA 1
ATOM 568 C C . ALA A 1 75 ? 9.975 -4.314 6.604 1.00 88.50 75 ALA A C 1
ATOM 570 O O . ALA A 1 75 ? 9.990 -4.108 5.387 1.00 88.50 75 ALA A O 1
ATOM 571 N N . GLY A 1 76 ? 10.228 -3.322 7.468 1.00 88.19 76 GLY A N 1
ATOM 572 C CA . GLY A 1 76 ? 10.388 -1.905 7.127 1.00 88.19 76 GLY A CA 1
ATOM 573 C C . GLY A 1 76 ? 9.128 -1.256 6.550 1.00 88.19 76 GLY A C 1
ATOM 574 O O . GLY A 1 76 ? 9.239 -0.383 5.695 1.00 88.19 76 GLY A O 1
ATOM 575 N N . VAL A 1 77 ? 7.951 -1.699 6.993 1.00 91.38 77 VAL A N 1
ATOM 576 C CA . VAL A 1 77 ? 6.651 -1.161 6.561 1.00 91.38 77 VAL A CA 1
ATOM 577 C C . VAL A 1 77 ? 6.271 0.016 7.442 1.00 91.38 77 VAL A C 1
ATOM 579 O O . VAL A 1 77 ? 6.350 -0.080 8.671 1.00 91.38 77 VAL A O 1
ATOM 582 N N . SER A 1 78 ? 5.844 1.117 6.828 1.00 92.62 78 SER A N 1
ATOM 583 C CA . SER A 1 78 ? 5.384 2.299 7.549 1.00 92.62 78 SER A CA 1
ATOM 584 C C . SER A 1 78 ? 4.433 3.113 6.680 1.00 92.62 78 SER A C 1
ATOM 586 O O . SER A 1 78 ? 4.796 4.153 6.138 1.00 92.62 78 SER A O 1
ATOM 588 N N . ASP A 1 79 ? 3.206 2.622 6.550 1.00 92.19 79 ASP A N 1
ATOM 589 C CA . ASP A 1 79 ? 2.252 3.075 5.538 1.00 92.19 79 ASP A CA 1
ATOM 590 C C . ASP A 1 79 ? 0.900 3.419 6.167 1.00 92.19 79 ASP A C 1
ATOM 592 O O . ASP A 1 79 ? 0.496 2.815 7.167 1.00 92.19 79 ASP A O 1
ATOM 596 N N . TYR A 1 80 ? 0.175 4.375 5.583 1.00 94.19 80 TYR A N 1
ATOM 597 C CA . TYR A 1 80 ? -1.205 4.643 5.979 1.00 94.19 80 TYR A CA 1
ATOM 598 C C . TYR A 1 80 ? -2.137 3.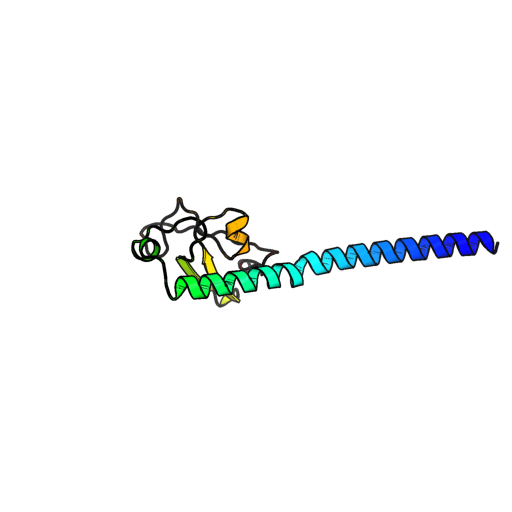583 5.388 1.00 94.19 80 TYR A C 1
ATOM 600 O O . TYR A 1 80 ? -2.014 3.186 4.228 1.00 94.19 80 TYR A O 1
ATOM 608 N N . LEU A 1 81 ? -3.047 3.107 6.232 1.00 94.06 81 LEU A N 1
ATOM 609 C CA . LEU A 1 81 ? -4.028 2.076 5.934 1.00 94.06 81 LEU A CA 1
ATOM 610 C C . LEU A 1 81 ? -5.295 2.740 5.394 1.00 94.06 81 LEU A C 1
ATOM 612 O O . LEU A 1 81 ? -5.798 3.693 5.999 1.00 94.06 81 LEU A O 1
ATOM 616 N N . VAL 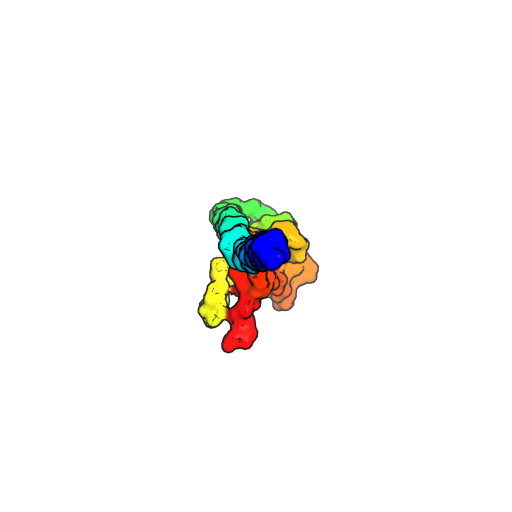A 1 82 ? -5.812 2.225 4.282 1.00 95.19 82 VAL A N 1
ATOM 617 C CA . VAL A 1 82 ? -7.047 2.698 3.656 1.00 95.19 82 VAL A CA 1
ATOM 618 C C . VAL A 1 82 ? -8.181 1.691 3.853 1.00 95.19 82 VAL A C 1
ATOM 620 O O . VAL A 1 82 ? -7.940 0.491 3.925 1.00 95.19 82 VAL A O 1
ATOM 623 N N . GLU A 1 83 ? -9.423 2.150 3.931 1.00 96.25 83 GLU A N 1
ATOM 624 C CA . GLU A 1 83 ? -10.597 1.278 3.871 1.00 96.25 83 GLU A CA 1
ATOM 625 C C . GLU A 1 83 ? -10.847 0.805 2.431 1.00 96.25 83 GLU A C 1
ATOM 627 O O . GLU A 1 83 ? -10.906 1.624 1.513 1.00 96.25 83 GLU A O 1
ATOM 632 N N . GLY A 1 84 ? -11.048 -0.497 2.227 1.00 95.69 84 GLY A N 1
ATOM 633 C CA . GLY A 1 84 ? -11.318 -1.089 0.916 1.00 95.69 84 GLY A CA 1
ATOM 634 C C . GLY A 1 84 ? -10.098 -1.740 0.257 1.00 95.69 84 GLY A C 1
ATOM 635 O O . GLY A 1 84 ? -8.946 -1.388 0.503 1.00 95.69 84 GLY A O 1
ATOM 636 N N . THR A 1 85 ? -10.368 -2.723 -0.604 1.00 95.31 85 THR A N 1
ATOM 637 C CA . THR A 1 85 ? -9.354 -3.553 -1.282 1.00 95.31 85 THR A CA 1
ATOM 638 C C . THR A 1 85 ? -9.480 -3.522 -2.807 1.00 95.31 85 THR A C 1
ATOM 640 O O . THR A 1 85 ? -8.932 -4.376 -3.505 1.00 95.31 85 THR A O 1
ATOM 643 N N . GLU A 1 86 ? -10.184 -2.530 -3.357 1.00 91.88 86 GLU A N 1
ATOM 644 C CA . GLU A 1 86 ? -10.262 -2.344 -4.804 1.00 91.88 86 GLU A CA 1
ATOM 645 C C . GLU A 1 86 ? -8.952 -1.776 -5.361 1.00 91.88 86 GLU A C 1
ATOM 647 O O . GLU A 1 86 ? -8.143 -1.171 -4.654 1.00 91.88 86 GLU A O 1
ATOM 652 N N . THR A 1 87 ? -8.742 -1.911 -6.673 1.00 87.38 87 THR A N 1
ATOM 653 C CA . THR A 1 87 ? -7.524 -1.414 -7.331 1.00 87.38 87 THR A CA 1
ATOM 654 C C . THR A 1 87 ? -7.286 0.078 -7.086 1.00 87.38 87 THR A C 1
ATOM 656 O O . THR A 1 87 ? -6.139 0.506 -6.995 1.00 87.38 87 THR A O 1
ATOM 659 N N . ALA A 1 88 ? -8.343 0.888 -6.978 1.00 87.12 88 ALA A N 1
ATOM 660 C CA . ALA A 1 88 ? -8.222 2.318 -6.700 1.00 87.12 88 ALA A CA 1
ATOM 661 C C . ALA A 1 88 ? -7.745 2.618 -5.266 1.00 87.12 88 ALA A C 1
ATOM 663 O O . ALA A 1 88 ? -7.079 3.633 -5.054 1.00 87.12 88 ALA A O 1
ATOM 664 N N . ASP A 1 89 ? -8.049 1.736 -4.313 1.00 88.50 89 ASP A N 1
ATOM 665 C CA . ASP A 1 89 ? -7.677 1.874 -2.905 1.00 88.50 89 ASP A CA 1
ATOM 666 C C . ASP A 1 89 ? -6.252 1.373 -2.675 1.00 88.50 89 ASP A C 1
ATOM 668 O O . ASP A 1 89 ? -5.415 2.113 -2.161 1.00 88.50 89 ASP A O 1
ATOM 672 N N . LEU A 1 90 ? -5.922 0.185 -3.195 1.00 88.69 90 LEU A N 1
ATOM 673 C CA . LEU A 1 90 ? -4.593 -0.431 -3.053 1.00 88.69 90 LEU A CA 1
ATOM 674 C C . LEU A 1 90 ? -3.464 0.346 -3.752 1.00 88.69 90 LEU A C 1
ATOM 676 O O . LEU A 1 90 ? -2.279 0.097 -3.519 1.00 88.69 90 LEU A O 1
ATOM 680 N N . ARG A 1 91 ? -3.814 1.291 -4.632 1.00 86.31 91 ARG A N 1
ATOM 681 C CA . ARG A 1 91 ? -2.876 2.265 -5.214 1.00 86.31 91 ARG A CA 1
ATOM 682 C C . ARG A 1 91 ? -2.403 3.317 -4.209 1.00 86.31 91 ARG A C 1
ATOM 684 O O . ARG A 1 91 ? -1.313 3.853 -4.393 1.00 86.31 91 ARG A O 1
ATOM 691 N N . LYS A 1 92 ? -3.218 3.609 -3.190 1.00 86.81 92 LYS A N 1
ATOM 692 C CA . LYS A 1 92 ? -2.937 4.614 -2.156 1.00 86.81 92 LYS A CA 1
ATOM 693 C C . LYS A 1 92 ? -2.060 4.051 -1.043 1.00 86.81 92 LYS A C 1
ATOM 695 O O . LYS A 1 92 ? -1.244 4.785 -0.502 1.00 86.81 92 LYS A O 1
ATOM 700 N N . GLY A 1 93 ? -2.237 2.771 -0.720 1.00 89.31 93 GLY A N 1
ATOM 701 C CA . GLY A 1 93 ? -1.552 2.082 0.369 1.00 89.31 93 GLY A CA 1
ATOM 702 C C . GLY A 1 93 ? -2.180 0.713 0.655 1.00 89.31 93 GLY A C 1
ATOM 703 O O . GLY A 1 93 ? -3.036 0.263 -0.110 1.00 89.31 93 GLY A O 1
ATOM 704 N N . PRO A 1 94 ? -1.765 0.031 1.737 1.00 94.06 94 PRO A N 1
ATOM 705 C CA . PRO A 1 94 ? -2.433 -1.178 2.210 1.00 94.06 94 PRO A CA 1
ATOM 706 C C . PRO A 1 94 ? -3.918 -0.915 2.496 1.00 94.06 94 PRO A C 1
ATOM 708 O O . PRO A 1 94 ? -4.261 0.114 3.075 1.00 94.06 94 PRO A O 1
ATOM 711 N N . GLY A 1 95 ? -4.786 -1.839 2.093 1.00 95.56 95 GLY A N 1
ATOM 712 C CA . GLY A 1 95 ? -6.239 -1.727 2.172 1.00 95.56 95 GLY A CA 1
ATOM 713 C C . GLY A 1 95 ? -6.857 -2.730 3.139 1.00 95.56 95 GLY A C 1
ATOM 714 O O . GLY A 1 95 ? -6.500 -3.906 3.129 1.00 95.56 95 GLY A O 1
ATOM 715 N N . HIS A 1 96 ? -7.790 -2.286 3.970 1.00 97.44 96 HIS A N 1
ATOM 716 C CA . HIS A 1 96 ? -8.574 -3.128 4.868 1.00 97.44 96 HIS A CA 1
ATOM 717 C C . HIS A 1 96 ? -9.756 -3.772 4.137 1.00 97.44 96 HIS A C 1
ATOM 719 O O . HIS A 1 96 ? -10.444 -3.123 3.344 1.00 97.44 96 HIS A O 1
ATOM 725 N N . TYR A 1 97 ? -10.006 -5.053 4.407 1.00 96.75 97 TYR A N 1
ATOM 726 C CA . TYR A 1 97 ? -11.206 -5.727 3.915 1.00 96.75 97 TYR A CA 1
ATOM 727 C C . TYR A 1 97 ? -12.430 -5.255 4.703 1.00 96.75 97 TYR A C 1
ATOM 729 O O . TYR A 1 97 ? -12.565 -5.585 5.875 1.00 96.75 97 TYR A O 1
ATOM 737 N N . ALA A 1 98 ? -13.353 -4.559 4.036 1.00 94.19 98 ALA A N 1
ATOM 738 C CA . ALA A 1 98 ? -14.549 -3.984 4.664 1.00 94.19 98 ALA A CA 1
ATOM 739 C C . ALA A 1 98 ? -15.455 -5.004 5.379 1.00 94.19 98 ALA A C 1
ATOM 741 O O . ALA A 1 98 ? -16.199 -4.646 6.288 1.00 94.19 98 ALA A O 1
ATOM 742 N N . ASP A 1 99 ? -15.377 -6.277 4.986 1.00 94.62 99 ASP A N 1
ATOM 743 C CA . ASP A 1 99 ? -16.139 -7.370 5.597 1.00 94.62 99 ASP A CA 1
ATOM 744 C C . ASP A 1 99 ? -15.458 -7.946 6.855 1.00 94.62 99 ASP A C 1
ATOM 746 O O . ASP A 1 99 ? -15.990 -8.863 7.485 1.00 94.62 99 ASP A O 1
ATOM 750 N N . THR A 1 100 ? -14.273 -7.445 7.226 1.00 96.44 100 THR A N 1
ATOM 751 C CA . THR A 1 100 ? -13.554 -7.847 8.442 1.00 96.44 100 THR A CA 1
ATOM 752 C C . THR A 1 100 ? -13.633 -6.777 9.534 1.00 96.44 100 THR A C 1
ATOM 754 O O . THR A 1 100 ? -13.830 -5.605 9.226 1.00 96.44 100 THR A O 1
ATOM 757 N N . PRO A 1 101 ? -13.505 -7.150 10.823 1.00 96.69 101 PRO A N 1
ATOM 758 C CA . PRO A 1 101 ? -13.485 -6.180 11.916 1.00 96.69 101 PRO A CA 1
ATOM 759 C C . PRO A 1 101 ? -12.333 -5.182 11.792 1.00 96.69 101 PRO A C 1
ATOM 761 O O . PRO A 1 101 ? -11.217 -5.555 11.411 1.00 96.69 101 PRO A O 1
ATOM 764 N N . LEU A 1 102 ? -12.574 -3.939 12.212 1.00 96.06 102 LEU A N 1
ATOM 765 C CA . LEU A 1 102 ? -11.552 -2.893 12.198 1.00 96.06 102 LEU A CA 1
ATOM 766 C C . LEU A 1 102 ? -10.415 -3.193 13.193 1.00 96.06 102 LEU A C 1
ATOM 768 O O . LEU A 1 102 ? -10.625 -3.895 14.189 1.00 96.06 102 LEU A O 1
ATOM 772 N N . PRO A 1 103 ? -9.209 -2.624 12.989 1.00 93.94 103 PRO A N 1
ATOM 773 C CA . PRO A 1 103 ? -8.127 -2.729 13.961 1.00 93.94 103 PRO A CA 1
ATOM 774 C C . PRO A 1 103 ? -8.572 -2.334 15.380 1.00 93.94 103 PRO A C 1
ATOM 776 O O . PRO A 1 103 ? -9.079 -1.236 15.615 1.00 93.94 103 PRO A O 1
ATOM 779 N N . GLY A 1 104 ? -8.355 -3.233 16.341 1.00 92.44 104 GLY A N 1
ATOM 780 C CA . GLY A 1 104 ? -8.747 -3.049 17.743 1.00 92.44 104 GLY A CA 1
ATOM 781 C C . GLY A 1 104 ? -10.155 -3.543 18.088 1.00 92.44 104 GLY A C 1
ATOM 782 O O . GLY A 1 104 ? -10.517 -3.552 19.265 1.00 92.44 104 GLY A O 1
ATOM 783 N N . GLU A 1 105 ? -10.939 -3.989 17.107 1.00 94.44 105 GLU A N 1
ATOM 784 C CA . GLU A 1 105 ? -12.189 -4.706 17.346 1.00 94.44 105 GLU A CA 1
ATOM 785 C C . GLU A 1 105 ? -11.951 -6.203 17.578 1.00 94.44 105 GLU A C 1
ATOM 787 O O . GLU A 1 105 ? -10.883 -6.757 17.307 1.00 94.44 105 GLU A O 1
ATOM 792 N N . ARG A 1 106 ? -12.965 -6.887 18.118 1.00 96.69 106 ARG A N 1
ATOM 793 C CA . ARG A 1 106 ? -12.888 -8.327 18.365 1.00 96.69 106 ARG A CA 1
ATOM 794 C C . ARG A 1 106 ? -12.982 -9.093 17.044 1.00 96.69 106 ARG A C 1
ATOM 796 O O . ARG A 1 106 ? -14.015 -9.057 16.386 1.00 96.69 106 ARG A O 1
ATOM 803 N N . GLY A 1 107 ? -11.954 -9.880 16.741 1.00 95.94 107 GLY A N 1
ATOM 804 C CA . GLY A 1 107 ? -11.919 -10.790 15.597 1.00 95.94 107 GLY A CA 1
ATOM 805 C C . GLY A 1 107 ? -10.592 -10.702 14.852 1.00 95.94 107 GLY A C 1
ATOM 806 O O . GLY A 1 107 ? -9.574 -10.340 15.439 1.00 95.94 107 GLY A O 1
ATOM 807 N N . THR A 1 108 ? -1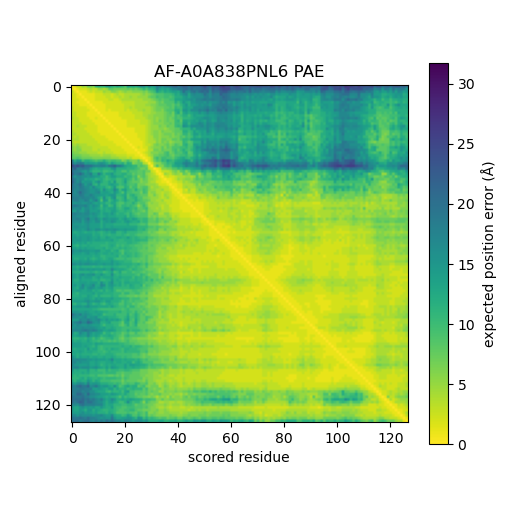0.607 -11.055 13.567 1.00 97.25 108 THR A N 1
ATOM 808 C CA . THR A 1 108 ? -9.428 -11.006 12.696 1.00 97.25 108 THR A CA 1
ATOM 809 C C . THR A 1 108 ? -9.601 -9.910 11.659 1.00 97.25 108 THR A C 1
ATOM 811 O O . THR A 1 108 ? -10.423 -10.043 10.758 1.00 97.25 108 THR A O 1
ATOM 814 N N . THR A 1 109 ? -8.799 -8.856 11.766 1.00 97.19 109 THR A N 1
ATOM 815 C CA . THR A 1 109 ? -8.677 -7.821 10.735 1.00 97.19 109 THR A CA 1
ATOM 816 C C . THR A 1 109 ? -7.837 -8.346 9.578 1.00 97.19 109 THR A C 1
ATOM 818 O O . THR A 1 109 ? -6.704 -8.787 9.788 1.00 97.19 109 THR A O 1
ATOM 821 N N . ALA A 1 110 ? -8.361 -8.276 8.356 1.00 96.69 110 ALA A N 1
ATOM 822 C CA . ALA A 1 110 ? -7.604 -8.616 7.159 1.00 96.69 110 ALA A CA 1
ATOM 823 C C . ALA A 1 110 ? -7.156 -7.349 6.420 1.00 96.69 110 ALA A C 1
ATOM 825 O O . ALA A 1 110 ? -7.915 -6.391 6.265 1.00 96.69 110 ALA A O 1
ATOM 826 N N . ILE A 1 111 ? -5.916 -7.362 5.924 1.00 96.00 111 ILE A N 1
ATOM 827 C CA . ILE A 1 111 ? -5.309 -6.255 5.179 1.00 96.00 111 ILE A CA 1
ATOM 828 C C . ILE A 1 111 ? -4.674 -6.811 3.903 1.00 96.00 111 ILE A C 1
ATOM 830 O O . ILE A 1 111 ? -3.913 -7.776 3.947 1.00 96.00 111 ILE A O 1
ATOM 834 N N . ALA A 1 112 ? -4.977 -6.195 2.766 1.00 94.81 112 ALA A N 1
ATOM 835 C CA . ALA A 1 112 ? -4.347 -6.451 1.480 1.00 94.81 112 ALA A CA 1
ATOM 836 C C . ALA A 1 112 ? -3.309 -5.368 1.158 1.00 94.81 112 ALA A C 1
ATOM 838 O O . ALA A 1 112 ? -3.445 -4.215 1.554 1.00 94.81 112 ALA A O 1
ATOM 839 N N . GLY A 1 113 ? -2.278 -5.715 0.394 1.00 92.06 113 GLY A N 1
ATOM 840 C CA . GLY A 1 113 ? -1.272 -4.758 -0.060 1.00 92.06 113 GLY A CA 1
ATOM 841 C C . GLY A 1 113 ? -0.458 -5.310 -1.223 1.00 92.06 113 GLY A C 1
ATOM 842 O O . GLY A 1 113 ? -0.346 -6.523 -1.398 1.00 92.06 113 GLY A O 1
ATOM 843 N N . HIS A 1 114 ? 0.093 -4.419 -2.045 1.00 90.19 114 HIS A N 1
ATOM 844 C CA . HIS A 1 114 ? 0.914 -4.816 -3.186 1.00 90.19 114 HIS A CA 1
ATOM 845 C C . HIS A 1 114 ? 2.285 -5.360 -2.750 1.00 90.19 114 HIS A C 1
ATOM 847 O O . HIS A 1 114 ? 2.912 -4.839 -1.826 1.00 90.19 114 HIS A O 1
ATOM 853 N N . ARG A 1 115 ? 2.778 -6.374 -3.478 1.00 86.19 115 ARG A N 1
ATOM 854 C CA . ARG A 1 115 ? 4.122 -6.957 -3.294 1.00 86.19 115 ARG A CA 1
ATOM 855 C C . ARG A 1 115 ? 5.185 -6.365 -4.227 1.00 86.19 115 ARG A C 1
ATOM 857 O O . ARG A 1 115 ? 6.366 -6.443 -3.916 1.00 86.19 115 ARG A O 1
ATOM 864 N N . THR A 1 116 ? 4.791 -5.793 -5.366 1.00 78.31 116 THR A N 1
ATOM 865 C CA . THR A 1 116 ? 5.735 -5.377 -6.428 1.00 78.31 116 THR A CA 1
ATOM 866 C C . THR A 1 116 ? 5.548 -3.946 -6.931 1.00 78.31 116 THR A C 1
ATOM 868 O O . THR A 1 116 ? 6.490 -3.372 -7.457 1.00 78.31 116 THR A O 1
ATOM 871 N N . THR A 1 117 ? 4.371 -3.342 -6.766 1.00 77.50 117 THR A N 1
ATOM 872 C CA . THR A 1 117 ? 4.037 -2.014 -7.314 1.00 77.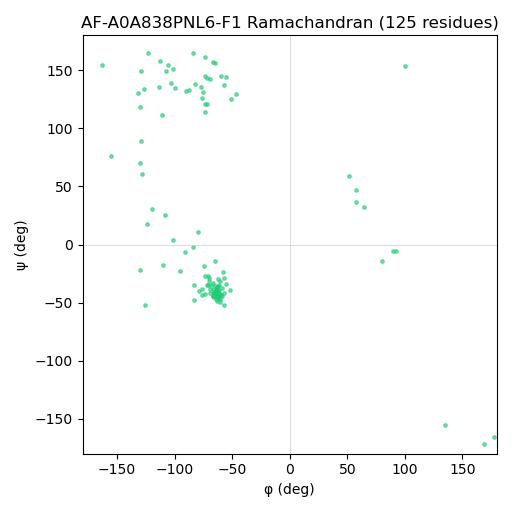50 117 THR A CA 1
ATOM 873 C C . THR A 1 117 ? 3.609 -1.031 -6.231 1.00 77.50 117 THR A C 1
ATOM 875 O O . THR A 1 117 ? 3.239 -1.442 -5.133 1.00 77.50 117 THR A O 1
ATOM 878 N N . TYR A 1 118 ? 3.580 0.265 -6.565 1.00 76.94 118 TYR A N 1
ATOM 879 C CA . TYR A 1 118 ? 3.042 1.328 -5.700 1.00 76.94 118 TYR A CA 1
ATOM 880 C C . TYR A 1 118 ? 3.746 1.391 -4.337 1.00 76.94 118 TYR A C 1
ATOM 882 O O . TYR A 1 118 ? 3.108 1.404 -3.291 1.00 76.94 118 TYR A O 1
ATOM 890 N N . GLY A 1 119 ? 5.081 1.349 -4.350 1.00 74.62 119 GLY A N 1
ATOM 891 C CA . GLY A 1 119 ? 5.897 1.292 -3.131 1.00 74.62 119 GLY A CA 1
ATOM 892 C C . GLY A 1 119 ? 6.002 -0.101 -2.501 1.00 74.62 119 GLY A C 1
ATOM 893 O O . GLY A 1 119 ? 6.918 -0.324 -1.718 1.00 74.62 119 GLY A O 1
ATOM 894 N N . ALA A 1 120 ? 5.150 -1.048 -2.912 1.00 82.25 120 ALA A N 1
ATOM 895 C CA . ALA A 1 120 ? 5.228 -2.460 -2.553 1.00 82.25 120 ALA A CA 1
ATOM 896 C C . ALA A 1 120 ? 5.344 -2.702 -1.030 1.00 82.25 120 ALA A C 1
ATOM 898 O O . ALA A 1 120 ? 6.320 -3.313 -0.579 1.00 82.25 120 ALA A O 1
ATOM 899 N N . PRO A 1 121 ? 4.360 -2.239 -0.229 1.00 82.25 121 PRO A N 1
ATOM 900 C CA . PRO A 1 121 ? 4.444 -2.245 1.233 1.00 82.25 121 PRO A CA 1
ATOM 901 C C . PRO A 1 121 ? 4.685 -3.642 1.813 1.00 82.25 121 PRO A C 1
ATOM 903 O O . PRO A 1 121 ? 5.320 -3.777 2.848 1.00 82.25 121 PRO A O 1
ATOM 906 N N . PHE A 1 122 ? 4.239 -4.702 1.137 1.00 90.56 122 PHE A N 1
ATOM 907 C CA . PHE A 1 122 ? 4.366 -6.080 1.617 1.00 90.56 122 PHE A CA 1
ATOM 908 C C . PHE A 1 122 ? 5.400 -6.909 0.849 1.00 90.56 122 PHE A C 1
ATOM 910 O O . PHE A 1 122 ? 5.317 -8.133 0.806 1.00 90.56 122 PHE A O 1
ATOM 917 N N . ARG A 1 123 ? 6.398 -6.253 0.243 1.00 87.69 123 ARG A N 1
ATOM 918 C CA . ARG A 1 123 ? 7.471 -6.926 -0.506 1.00 87.69 123 ARG A CA 1
ATOM 919 C C . ARG A 1 123 ? 8.338 -7.865 0.335 1.00 87.69 123 ARG A C 1
ATOM 921 O O . ARG A 1 123 ? 8.870 -8.808 -0.230 1.00 87.69 123 ARG A O 1
ATOM 928 N N . ARG A 1 124 ? 8.492 -7.566 1.629 1.00 87.12 124 ARG A N 1
ATOM 929 C CA . ARG A 1 124 ? 9.405 -8.237 2.573 1.00 87.12 124 ARG A CA 1
ATOM 930 C C . ARG A 1 124 ? 8.677 -8.876 3.756 1.00 87.12 124 ARG A C 1
ATOM 932 O O . ARG A 1 124 ? 9.168 -8.850 4.877 1.00 87.12 124 ARG A O 1
ATOM 939 N N . LEU A 1 125 ? 7.440 -9.331 3.554 1.00 86.75 125 LEU A N 1
ATOM 940 C CA . LEU A 1 125 ? 6.720 -10.035 4.624 1.00 86.75 125 LEU A CA 1
ATOM 941 C C . LEU A 1 125 ? 7.244 -11.462 4.841 1.00 86.75 125 LEU A C 1
ATOM 943 O O . LEU A 1 125 ? 6.959 -12.058 5.874 1.00 86.75 125 LEU A O 1
ATOM 947 N N . ASP A 1 126 ? 7.954 -11.997 3.854 1.00 85.12 126 ASP A N 1
ATOM 948 C CA . ASP A 1 126 ? 8.512 -13.344 3.778 1.00 85.12 126 ASP A CA 1
ATOM 949 C C . ASP A 1 126 ? 10.021 -13.419 4.088 1.00 85.12 126 ASP A C 1
ATOM 951 O O . ASP A 1 126 ? 10.586 -14.510 4.012 1.00 85.12 126 ASP A O 1
ATOM 955 N N . ASP A 1 127 ? 10.642 -12.292 4.458 1.00 82.12 127 ASP A N 1
ATOM 956 C CA . ASP A 1 127 ? 12.055 -12.181 4.864 1.00 82.12 127 ASP A CA 1
ATOM 957 C C . ASP A 1 127 ? 12.235 -12.415 6.378 1.00 82.12 127 ASP A C 1
ATOM 959 O O . ASP A 1 127 ? 13.218 -13.096 6.760 1.00 82.12 127 ASP A O 1
#

Radius of gyration: 21.96 Å; Cα contacts (8 Å, |Δi|>4): 186; chains: 1; bounding box: 47×29×69 Å